Protein AF-A0A5A7Z659-F1 (afdb_monomer)

Radius of gyration: 13.77 Å; Cα contacts (8 Å, |Δi|>4): 40; chains: 1; bounding box: 26×25×34 Å

Secondary structure (DSSP, 8-state):
-B--EEEEEPTTS-EEEEEE-SSPBPP-SS-TT--

Solvent-accessible surface area (backbone atoms only — not comparable to full-atom values): 2473 Å² total; per-residue (Å²): 111,45,74,54,70,45,59,50,79,44,96,87,74,48,67,47,77,79,45,64,53,94,57,75,43,73,82,67,98,77,58,91,89,78,122

Structure (mmCIF, N/CA/C/O backbone):
data_AF-A0A5A7Z659-F1
#
_entry.id   AF-A0A5A7Z659-F1
#
loop_
_atom_site.group_PDB
_atom_site.id
_atom_site.type_symbol
_atom_site.label_atom_id
_atom_site.label_alt_id
_atom_site.label_comp_id
_atom_site.label_asym_id
_atom_site.label_entity_id
_atom_site.label_seq_id
_atom_site.pdbx_PDB_ins_code
_atom_site.Cartn_x
_atom_site.Cartn_y
_atom_site.Cartn_z
_atom_site.occupancy
_atom_site.B_iso_or_equiv
_atom_site.auth_seq_id
_atom_site.auth_comp_id
_atom_site.auth_asym_id
_atom_site.auth_atom_id
_atom_site.pdbx_PDB_model_num
ATOM 1 N N . TRP A 1 1 ? 12.486 -0.056 -5.310 1.00 85.88 1 TRP A N 1
ATOM 2 C CA . TRP A 1 1 ? 11.585 -1.198 -5.536 1.00 85.88 1 TRP A CA 1
ATOM 3 C C . TRP A 1 1 ? 10.631 -1.267 -4.369 1.00 85.88 1 TRP A C 1
ATOM 5 O O . TRP A 1 1 ? 11.094 -1.143 -3.241 1.00 85.88 1 TRP A O 1
ATOM 15 N N . SER A 1 2 ? 9.332 -1.393 -4.617 1.00 91.19 2 SER A N 1
ATOM 16 C CA . SER A 1 2 ? 8.319 -1.370 -3.558 1.00 91.19 2 SER A CA 1
ATOM 17 C C . SER A 1 2 ? 7.228 -2.409 -3.797 1.00 91.19 2 SER A C 1
ATOM 19 O O . SER A 1 2 ? 6.922 -2.763 -4.933 1.00 91.19 2 SER A O 1
ATOM 21 N N . LYS A 1 3 ? 6.642 -2.906 -2.703 1.00 92.88 3 LYS A N 1
ATOM 22 C CA . LYS A 1 3 ? 5.411 -3.699 -2.725 1.00 92.88 3 LYS A CA 1
ATOM 23 C C . LYS A 1 3 ? 4.283 -2.824 -2.204 1.00 92.88 3 LYS A C 1
ATOM 25 O O . LYS A 1 3 ? 4.296 -2.445 -1.034 1.00 92.88 3 LYS A O 1
ATOM 30 N N . THR A 1 4 ? 3.329 -2.499 -3.063 1.00 93.06 4 THR A N 1
ATOM 31 C CA . THR A 1 4 ? 2.234 -1.594 -2.706 1.00 93.06 4 THR A CA 1
ATOM 32 C C . THR A 1 4 ? 1.080 -2.389 -2.117 1.00 93.06 4 THR A C 1
ATOM 34 O O . THR A 1 4 ? 0.696 -3.430 -2.651 1.00 93.06 4 THR A O 1
ATOM 37 N N . ARG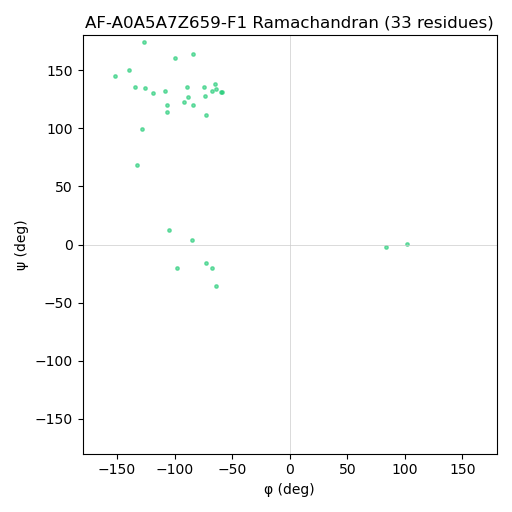 A 1 5 ? 0.509 -1.897 -1.018 1.00 95.94 5 ARG A N 1
ATOM 38 C CA . ARG A 1 5 ? -0.728 -2.419 -0.429 1.00 95.94 5 ARG A CA 1
ATOM 39 C C . ARG A 1 5 ? -1.715 -1.275 -0.287 1.00 95.94 5 ARG A C 1
ATOM 41 O O . ARG A 1 5 ? -1.336 -0.204 0.178 1.00 95.94 5 ARG A O 1
ATOM 48 N N . VAL A 1 6 ? -2.959 -1.512 -0.679 1.00 95.75 6 VAL A N 1
ATOM 49 C CA . VAL A 1 6 ? -4.055 -0.558 -0.497 1.00 95.75 6 VAL A CA 1
ATOM 50 C C . VAL A 1 6 ? -4.946 -1.093 0.611 1.00 95.75 6 VAL A C 1
ATOM 52 O O . VAL A 1 6 ? -5.455 -2.213 0.518 1.00 95.75 6 VAL A O 1
ATOM 55 N N . GLY A 1 7 ? -5.083 -0.302 1.673 1.00 97.00 7 GLY A N 1
ATOM 56 C CA . GLY A 1 7 ? -5.899 -0.621 2.834 1.00 97.00 7 GLY A CA 1
ATOM 57 C C . GLY A 1 7 ? -7.161 0.234 2.882 1.00 97.00 7 GLY A C 1
ATOM 58 O O . GLY A 1 7 ? -7.076 1.453 2.753 1.00 97.00 7 GLY A O 1
ATOM 59 N N . LYS A 1 8 ? -8.323 -0.379 3.109 1.00 97.00 8 LYS A N 1
ATOM 60 C CA . LYS A 1 8 ? -9.550 0.328 3.484 1.00 97.00 8 LYS A CA 1
ATOM 61 C C . LYS A 1 8 ? -9.543 0.557 4.993 1.00 97.00 8 LYS A C 1
ATOM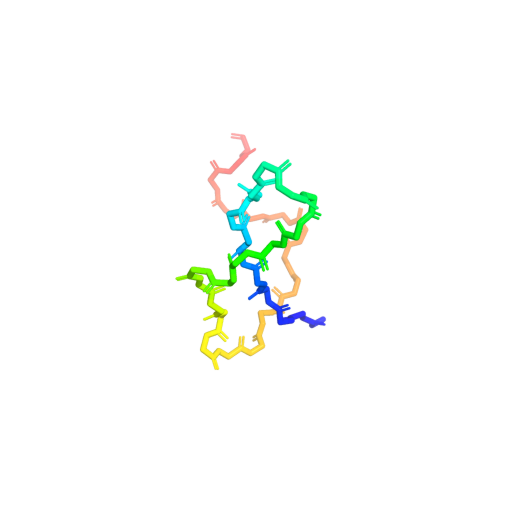 63 O O . LYS A 1 8 ? -9.499 -0.407 5.754 1.00 97.00 8 LYS A O 1
ATOM 68 N N . ALA A 1 9 ? -9.591 1.819 5.414 1.00 97.31 9 ALA A N 1
ATOM 69 C CA . ALA A 1 9 ? -9.715 2.172 6.825 1.00 97.31 9 ALA A CA 1
ATOM 70 C C . ALA A 1 9 ? -11.061 1.689 7.387 1.00 97.31 9 ALA A C 1
ATOM 72 O O . ALA A 1 9 ? -12.110 1.884 6.762 1.00 97.31 9 ALA A O 1
ATOM 73 N N . LYS A 1 10 ? -11.027 1.063 8.561 1.00 96.75 10 LYS A N 1
ATOM 74 C CA . LYS A 1 10 ? -12.198 0.664 9.344 1.00 96.75 10 LYS A CA 1
ATOM 75 C C . LYS A 1 10 ? -12.458 1.676 10.456 1.00 96.75 10 LYS A C 1
ATOM 77 O O . LYS A 1 10 ? -11.581 2.440 10.853 1.00 96.75 10 LYS A O 1
ATOM 82 N N . THR A 1 11 ? -13.6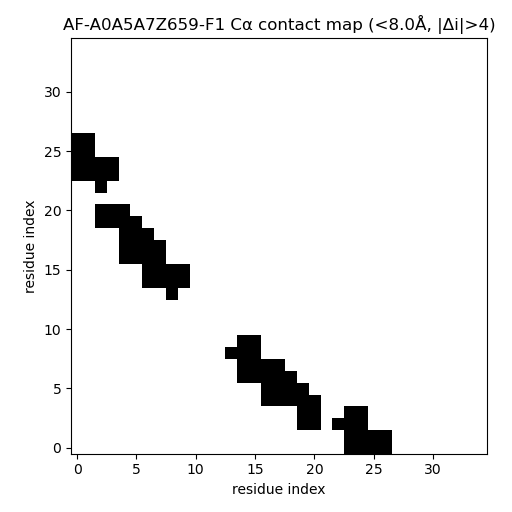80 1.664 10.977 1.00 96.75 11 THR A N 1
ATOM 83 C CA . THR A 1 11 ? -14.113 2.555 12.065 1.00 96.75 11 THR A CA 1
ATOM 84 C C . THR A 1 11 ? -13.427 2.261 13.398 1.00 96.75 11 THR A C 1
ATOM 86 O O . THR A 1 11 ? -13.396 3.126 14.263 1.00 96.75 11 THR A O 1
ATOM 89 N N . ASP A 1 12 ? -12.872 1.060 13.562 1.00 96.06 12 ASP A N 1
ATOM 90 C CA . ASP A 1 12 ? -12.091 0.641 14.731 1.00 96.06 12 ASP A CA 1
ATOM 91 C C . ASP A 1 12 ? -10.605 1.047 14.643 1.00 96.06 12 ASP A C 1
ATOM 93 O O . ASP A 1 12 ? -9.812 0.696 15.514 1.00 96.06 12 ASP A O 1
ATOM 97 N N . GLY A 1 13 ? -10.219 1.784 13.594 1.00 94.75 13 GLY A N 1
ATOM 98 C CA . GLY A 1 13 ? -8.849 2.245 13.365 1.00 94.75 13 GLY A CA 1
ATOM 99 C C . GLY A 1 13 ? -7.941 1.220 12.684 1.00 94.75 13 GLY A C 1
ATOM 100 O O . GLY A 1 13 ? -6.789 1.538 12.384 1.00 94.75 13 GLY A O 1
ATOM 101 N N . GLN A 1 14 ? -8.431 0.013 12.396 1.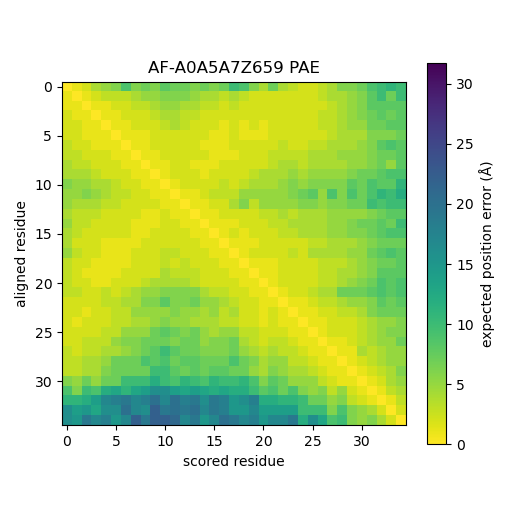00 97.19 14 GLN A N 1
ATOM 102 C CA . GLN A 1 14 ? -7.674 -0.976 11.632 1.00 97.19 14 GLN A CA 1
ATOM 103 C C . GLN A 1 14 ? 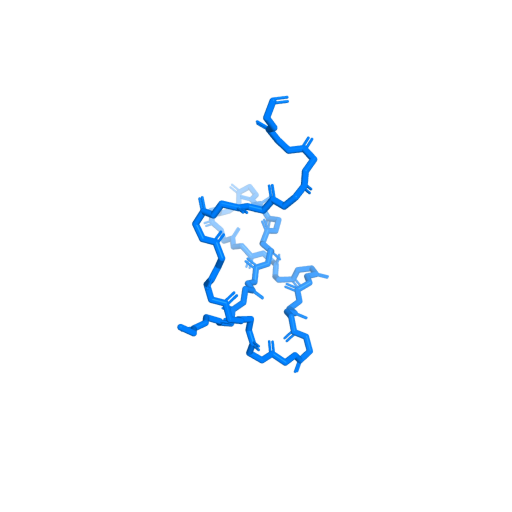-7.818 -0.757 10.122 1.00 97.19 14 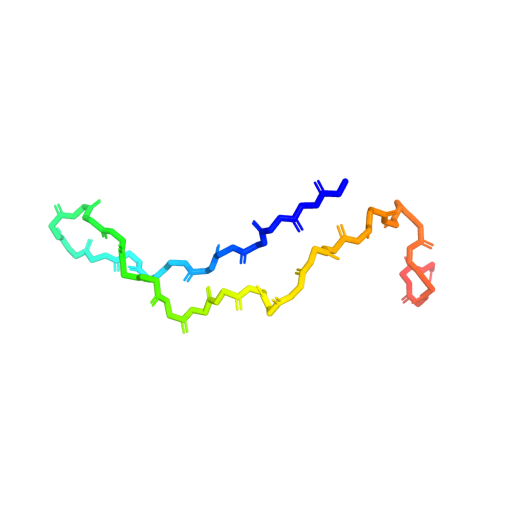GLN A C 1
ATOM 105 O O . GLN A 1 14 ? -8.718 -0.065 9.647 1.00 97.19 14 GLN A O 1
ATOM 110 N N . PHE A 1 15 ? -6.932 -1.374 9.340 1.00 96.12 15 PHE A N 1
ATOM 111 C CA . PHE A 1 15 ? -6.975 -1.318 7.879 1.00 96.12 15 PHE A CA 1
ATOM 112 C C . PHE A 1 15 ? -7.161 -2.713 7.292 1.00 96.12 15 PHE A C 1
ATOM 114 O O . PHE A 1 15 ? -6.424 -3.643 7.612 1.00 96.12 15 PHE A O 1
ATOM 121 N N . GLU A 1 16 ? -8.126 -2.850 6.389 1.00 96.75 16 GLU A N 1
ATOM 122 C CA . GLU A 1 16 ? -8.320 -4.065 5.603 1.00 96.75 16 GLU A CA 1
ATOM 123 C C . GLU A 1 16 ? -7.561 -3.975 4.290 1.00 96.75 16 GLU A C 1
ATOM 125 O O . GLU A 1 16 ? -7.812 -3.067 3.503 1.00 96.75 16 GLU A O 1
ATOM 130 N N . ILE A 1 17 ? -6.659 -4.914 4.016 1.00 95.44 17 ILE A N 1
ATOM 131 C CA . ILE A 1 17 ? -5.953 -4.945 2.734 1.00 95.44 17 ILE A CA 1
ATOM 132 C C . ILE A 1 17 ? -6.931 -5.407 1.653 1.00 95.44 17 ILE A C 1
ATOM 134 O O . ILE A 1 17 ? -7.322 -6.569 1.626 1.00 95.44 17 ILE A O 1
ATOM 138 N N . VAL A 1 18 ? -7.284 -4.504 0.741 1.00 96.31 18 VAL A N 1
ATOM 139 C CA . VAL A 1 18 ? -8.183 -4.797 -0.389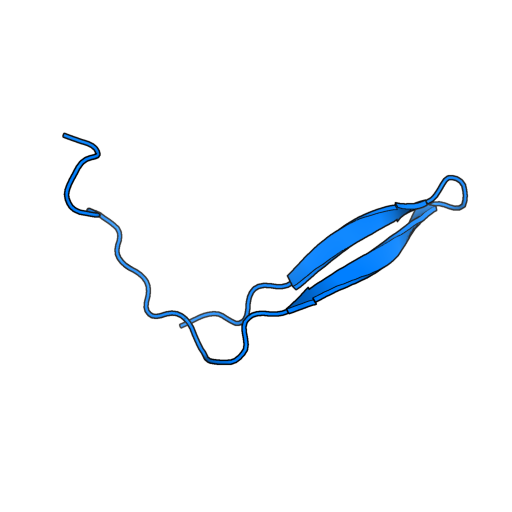 1.00 96.31 18 VAL A CA 1
ATOM 140 C C . VAL A 1 18 ? -7.419 -5.098 -1.675 1.00 96.31 18 VAL A C 1
ATOM 142 O O . VAL A 1 18 ? -7.949 -5.721 -2.587 1.00 96.31 18 VAL A O 1
ATOM 145 N N . TYR A 1 19 ? -6.158 -4.671 -1.753 1.00 95.50 19 TYR A N 1
ATOM 146 C CA . TYR A 1 19 ? -5.287 -4.964 -2.882 1.00 95.50 19 TYR A CA 1
ATOM 147 C C . TYR A 1 19 ? -3.827 -5.000 -2.446 1.00 95.50 19 TYR A C 1
ATOM 149 O O . TYR A 1 19 ? -3.384 -4.234 -1.587 1.00 95.50 19 TYR A O 1
ATOM 157 N N . THR A 1 20 ? -3.061 -5.884 -3.073 1.00 95.25 20 THR A N 1
ATOM 158 C CA . THR A 1 20 ? -1.608 -5.953 -2.943 1.00 95.25 20 THR A CA 1
ATOM 159 C C . THR A 1 20 ? -1.017 -6.103 -4.332 1.00 95.25 20 THR A C 1
ATOM 161 O O . THR A 1 20 ? -1.511 -6.912 -5.114 1.00 95.25 20 THR A O 1
ATOM 164 N N . SER A 1 21 ? 0.042 -5.348 -4.634 1.00 94.25 21 SER A N 1
ATOM 165 C CA . SER A 1 21 ? 0.728 -5.491 -5.913 1.00 94.25 21 SER A CA 1
ATOM 166 C C . SER A 1 21 ? 1.234 -6.934 -6.069 1.00 94.25 21 SER A C 1
ATOM 168 O O . SER A 1 21 ? 1.849 -7.463 -5.131 1.00 94.25 21 SER A O 1
ATOM 170 N N . PRO A 1 22 ? 0.970 -7.586 -7.216 1.00 91.44 22 PRO A N 1
ATOM 171 C CA . PRO A 1 22 ? 1.369 -8.975 -7.433 1.00 91.44 22 PRO A CA 1
ATOM 172 C C . PRO A 1 22 ? 2.895 -9.119 -7.431 1.00 91.44 22 PRO A C 1
ATOM 174 O O . PRO A 1 22 ? 3.428 -10.071 -6.867 1.00 91.44 22 PRO A O 1
ATOM 177 N N . GLU A 1 23 ? 3.596 -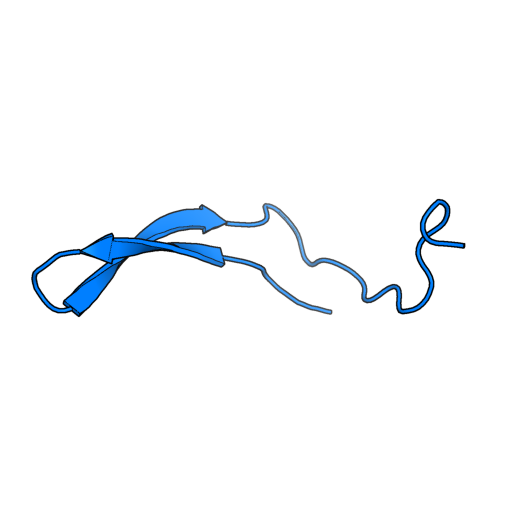8.115 -7.960 1.00 93.19 23 GLU A N 1
ATOM 178 C CA . GLU A 1 23 ? 5.053 -8.072 -8.055 1.00 93.19 23 GLU A CA 1
ATOM 179 C C . GLU A 1 23 ? 5.630 -6.788 -7.443 1.00 93.19 23 GLU A C 1
ATOM 181 O O . GLU A 1 23 ? 4.902 -5.883 -7.007 1.00 93.19 23 GLU A O 1
ATOM 186 N N . LEU A 1 24 ? 6.963 -6.728 -7.377 1.00 93.44 24 LEU A N 1
ATOM 187 C CA . LEU A 1 24 ? 7.685 -5.530 -6.966 1.00 93.44 24 LEU A CA 1
ATOM 188 C C . LEU A 1 24 ? 7.634 -4.481 -8.073 1.00 93.44 24 LEU A C 1
ATOM 190 O O . LEU A 1 24 ? 8.022 -4.726 -9.211 1.00 93.44 24 LEU A O 1
ATOM 194 N N . ILE A 1 25 ? 7.221 -3.278 -7.703 1.00 90.75 25 ILE A N 1
ATOM 195 C CA . ILE A 1 25 ? 7.138 -2.142 -8.610 1.00 90.75 25 ILE A CA 1
ATOM 196 C C . ILE A 1 25 ? 8.494 -1.429 -8.608 1.00 90.75 25 ILE A C 1
ATOM 198 O O . ILE A 1 25 ? 9.052 -1.086 -7.554 1.00 90.75 25 ILE A O 1
ATOM 202 N N . LYS A 1 26 ? 9.053 -1.224 -9.802 1.00 91.94 26 LYS A N 1
ATOM 203 C CA . LYS A 1 26 ? 10.259 -0.415 -9.997 1.00 91.94 26 LYS A CA 1
ATOM 204 C C . LYS A 1 26 ? 9.893 1.072 -9.868 1.00 91.94 26 LYS A C 1
ATOM 206 O O . LYS A 1 26 ? 8.880 1.478 -10.429 1.00 91.94 26 LYS A O 1
ATOM 211 N N . PRO A 1 27 ? 10.688 1.890 -9.156 1.00 89.19 27 PRO A N 1
ATOM 212 C CA . PRO A 1 27 ? 10.443 3.325 -9.100 1.00 89.19 27 PRO A CA 1
ATOM 213 C C . PRO A 1 27 ? 10.688 3.961 -10.473 1.00 89.19 27 PRO A C 1
ATOM 215 O O . PRO A 1 27 ? 11.729 3.719 -11.087 1.00 89.19 27 PRO A O 1
ATOM 218 N N . ASP A 1 28 ? 9.743 4.787 -10.913 1.00 90.06 28 ASP A N 1
ATOM 219 C CA . ASP A 1 28 ? 9.853 5.641 -12.094 1.00 90.06 28 ASP A CA 1
ATOM 220 C C . ASP A 1 28 ? 9.496 7.081 -11.686 1.00 90.06 28 ASP A C 1
ATOM 222 O O . ASP A 1 28 ? 8.318 7.382 -11.491 1.00 90.06 28 ASP A O 1
ATOM 226 N N . PRO A 1 29 ? 10.495 7.952 -11.449 1.00 87.12 29 PRO A N 1
ATOM 227 C CA . PRO A 1 29 ? 10.251 9.320 -10.999 1.00 87.12 29 PRO A CA 1
ATOM 228 C C . PRO A 1 29 ? 9.674 10.229 -12.095 1.00 87.12 29 PRO A C 1
ATOM 230 O O . PRO A 1 29 ? 9.148 11.288 -11.762 1.00 87.12 29 PRO A O 1
ATOM 233 N N . PHE A 1 30 ? 9.749 9.834 -13.373 1.00 89.75 30 PHE A N 1
ATOM 234 C CA . PHE A 1 30 ? 9.270 10.631 -14.508 1.00 89.75 30 PHE A CA 1
ATOM 235 C C . PHE A 1 30 ? 8.424 9.773 -15.464 1.00 89.75 30 PHE A C 1
ATOM 237 O O . PHE A 1 30 ? 8.844 9.496 -16.593 1.00 89.75 30 PHE A O 1
ATOM 244 N N . PRO A 1 31 ? 7.226 9.340 -15.033 1.00 84.44 31 PRO A N 1
ATOM 245 C CA . PRO A 1 31 ? 6.369 8.496 -15.850 1.00 84.44 31 PRO A CA 1
ATOM 246 C C . PRO A 1 31 ? 5.895 9.241 -17.102 1.00 84.44 31 PRO A C 1
ATOM 248 O O . PRO A 1 31 ? 5.499 10.410 -17.062 1.00 84.44 31 PRO A O 1
ATOM 251 N N . LYS A 1 32 ? 5.901 8.544 -18.241 1.00 83.44 32 LYS A N 1
ATOM 252 C CA . LYS A 1 32 ? 5.379 9.087 -19.502 1.00 83.44 32 LYS A CA 1
ATOM 253 C C . LYS A 1 32 ? 3.893 9.444 -19.349 1.00 83.44 32 LYS A C 1
ATOM 255 O O . LYS A 1 32 ? 3.112 8.614 -18.895 1.00 83.44 32 LYS A O 1
ATOM 260 N N . GLY A 1 33 ? 3.509 10.649 -19.777 1.00 81.31 33 GLY A N 1
ATOM 261 C CA . GLY A 1 33 ? 2.119 11.132 -19.752 1.00 81.31 33 GLY A CA 1
ATOM 262 C C . GLY A 1 33 ? 1.774 12.104 -18.617 1.00 81.31 33 GLY A C 1
ATOM 263 O O . GLY A 1 33 ? 0.634 12.547 -18.553 1.00 81.31 33 GLY A O 1
ATOM 264 N N . TYR A 1 34 ? 2.736 12.452 -17.754 1.00 67.06 34 TYR A N 1
ATOM 265 C CA . TYR A 1 34 ? 2.579 13.452 -16.683 1.00 67.06 34 TYR A CA 1
ATOM 266 C C . TYR A 1 34 ? 3.273 14.800 -16.986 1.00 67.06 34 TYR A C 1
ATOM 268 O O . TYR A 1 34 ? 3.458 15.604 -16.074 1.00 67.06 34 TYR A O 1
ATOM 276 N N . GLN A 1 35 ? 3.699 15.013 -18.240 1.00 60.47 35 GLN A N 1
ATOM 277 C CA . GLN A 1 35 ? 4.404 16.218 -18.701 1.00 60.47 35 GLN A CA 1
ATOM 278 C C . GLN A 1 35 ? 3.436 17.311 -19.154 1.00 60.47 35 GLN A C 1
ATOM 280 O O . GLN A 1 35 ? 2.435 16.957 -19.815 1.00 60.47 35 GLN A O 1
#

pLDDT: mean 91.16, std 7.97, range [60.47, 97.31]

Nearest PDB structures (foldseek):
  8x0v-assembly1_B  TM=4.943E-01  e=4.562E+00  Stachybotrys sp.
  3es1-assembly1_A-2  TM=4.901E-01  e=4.872E+00  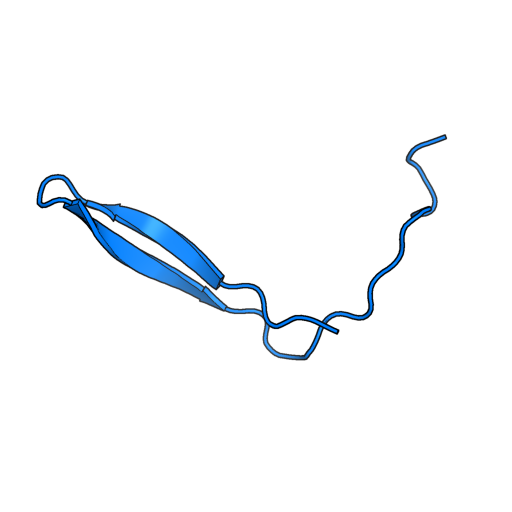Novosphingobium aromaticivorans DSM 12444

Sequence (35 aa):
WSKTRVGKAKTDGQFEIVYTSPELIKPDPFPKGYQ

Foldseek 3Di:
DDKDWDWDADPVRDTDTPDIDPDGDDDDPDDPPPD

Mean predicted aligned error: 4.66 Å